Protein AF-A0A5K1DEV6-F1 (afdb_monomer)

Nearest PDB structures (foldseek):
  2zu0-assembly1_C  TM=9.126E-01  e=1.313E-04  Escherichia coli K-12
  5awf-assembly1_D  TM=9.099E-01  e=1.227E-04  Escherichia coli K-12
  2d3w-assembly1_C  TM=8.080E-01  e=3.870E-05  Escherichia coli
  2d3w-assembly1_D  TM=8.248E-01  e=5.815E-05  Escherichia coli

Organism: NCBI:txid210225

Secondary structure (DSSP, 8-state):
-TT--TT----S---EETTEEGGGS-HHHHHHTT-----SSPPP-TT--HHHHHHHHHHHHHHHTTPPPP----

Structure (mmCIF, N/CA/C/O backbone):
data_AF-A0A5K1DEV6-F1
#
_entry.id   AF-A0A5K1DEV6-F1
#
loop_
_atom_site.group_PDB
_atom_site.id
_atom_site.type_symbol
_atom_site.label_atom_id
_atom_site.label_alt_id
_atom_site.label_comp_id
_atom_site.label_asym_id
_atom_site.label_entity_id
_atom_site.label_seq_id
_atom_site.pdbx_PDB_ins_code
_atom_site.Cartn_x
_atom_site.Cartn_y
_atom_site.Cartn_z
_atom_site.occupancy
_atom_site.B_iso_or_equiv
_atom_site.auth_seq_id
_atom_site.auth_comp_id
_atom_site.auth_asym_id
_atom_site.auth_atom_id
_atom_site.pdbx_PDB_model_num
ATOM 1 N N . VAL A 1 1 ? -8.234 -5.943 9.119 1.00 88.50 1 VAL A N 1
ATOM 2 C CA . VAL A 1 1 ? -8.657 -4.592 9.577 1.00 88.50 1 VAL A CA 1
ATOM 3 C C . VAL A 1 1 ? -7.779 -3.461 9.034 1.00 88.50 1 VAL A C 1
ATOM 5 O O . VAL A 1 1 ? -8.229 -2.802 8.111 1.00 88.50 1 VAL A O 1
ATOM 8 N N . LEU A 1 2 ? -6.545 -3.232 9.520 1.00 92.19 2 LEU A N 1
ATOM 9 C CA . LEU A 1 2 ? -5.747 -2.038 9.148 1.00 92.19 2 LEU A CA 1
ATOM 10 C C . LEU A 1 2 ? -5.450 -1.918 7.648 1.00 92.19 2 LEU A C 1
ATOM 12 O O . LEU A 1 2 ? -5.691 -0.880 7.046 1.00 92.19 2 LEU A O 1
ATOM 16 N N . VAL A 1 3 ? -4.991 -3.003 7.038 1.00 91.75 3 VAL A N 1
ATOM 17 C CA . VAL A 1 3 ? -4.653 -3.078 5.605 1.00 91.75 3 VAL A CA 1
ATOM 18 C C . VAL A 1 3 ? -5.872 -3.345 4.711 1.00 91.75 3 VAL A C 1
ATOM 20 O O . VAL A 1 3 ? -5.721 -3.497 3.509 1.00 91.75 3 VAL A O 1
ATOM 23 N N . GLY A 1 4 ? -7.075 -3.425 5.296 1.00 91.44 4 GLY A N 1
ATOM 24 C CA . GLY A 1 4 ? -8.331 -3.561 4.550 1.00 91.44 4 GLY A CA 1
ATOM 25 C C . GLY A 1 4 ? -8.630 -4.959 4.000 1.00 91.44 4 GLY A C 1
ATOM 26 O O . GLY A 1 4 ? -9.310 -5.079 2.993 1.00 91.44 4 GLY A O 1
ATOM 27 N N . HIS A 1 5 ? -8.131 -6.019 4.647 1.00 91.00 5 HIS A N 1
ATOM 28 C CA . HIS A 1 5 ? -8.459 -7.398 4.260 1.00 91.00 5 HIS A CA 1
ATOM 29 C C . HIS A 1 5 ? -9.984 -7.657 4.337 1.00 91.00 5 HIS A C 1
ATOM 31 O O . HIS A 1 5 ? -10.554 -7.383 5.399 1.00 91.00 5 HIS A O 1
ATOM 37 N N . PRO A 1 6 ? -10.618 -8.204 3.277 1.00 90.25 6 PRO A N 1
ATOM 38 C CA . PRO A 1 6 ? -12.079 -8.277 3.133 1.00 90.25 6 PRO A CA 1
ATOM 39 C C . PRO A 1 6 ? -12.768 -9.184 4.160 1.00 90.25 6 PRO A C 1
ATOM 41 O O . PRO A 1 6 ? -13.892 -8.907 4.555 1.00 90.25 6 PRO A O 1
ATOM 44 N N . ASP A 1 7 ? -12.080 -10.217 4.650 1.00 94.38 7 ASP A N 1
ATOM 45 C CA . ASP A 1 7 ? -12.626 -11.146 5.659 1.00 94.38 7 ASP A CA 1
ATOM 46 C C . ASP A 1 7 ? -12.876 -10.520 7.043 1.00 94.38 7 ASP A C 1
ATOM 48 O O . ASP A 1 7 ? -13.373 -11.190 7.947 1.00 94.38 7 ASP A O 1
ATOM 52 N N . TYR A 1 8 ? -12.497 -9.256 7.249 1.00 93.06 8 TYR A N 1
ATOM 53 C CA . TYR A 1 8 ? -12.678 -8.575 8.525 1.00 93.06 8 TYR A CA 1
ATOM 54 C C . TYR A 1 8 ? -13.683 -7.438 8.407 1.00 93.06 8 TYR A C 1
ATOM 56 O O . TYR A 1 8 ? -13.433 -6.447 7.724 1.00 93.06 8 TYR A O 1
ATOM 64 N N . GLU A 1 9 ? -14.745 -7.533 9.196 1.00 92.81 9 GLU A N 1
ATOM 65 C CA . GLU A 1 9 ? -15.700 -6.453 9.407 1.00 92.81 9 GLU A CA 1
ATOM 66 C C . GLU A 1 9 ? -15.306 -5.617 10.634 1.00 92.81 9 GLU A C 1
ATOM 68 O O . GLU A 1 9 ? -14.935 -6.142 11.688 1.00 92.81 9 GLU A O 1
ATOM 73 N N . VAL A 1 10 ? -15.364 -4.293 10.499 1.00 93.56 10 VAL A N 1
ATOM 74 C CA . VAL A 1 10 ? -15.153 -3.363 11.613 1.00 93.56 10 VAL A CA 1
ATOM 75 C C . VAL A 1 10 ? -16.486 -3.149 12.317 1.00 93.56 10 VAL A C 1
ATOM 77 O O . VAL A 1 10 ? -17.387 -2.538 11.758 1.00 93.56 10 VAL A O 1
ATOM 80 N N . THR A 1 11 ? -16.597 -3.589 13.567 1.00 94.81 11 THR A N 1
ATOM 81 C CA . THR A 1 11 ? -17.832 -3.446 14.358 1.00 94.81 11 THR A CA 1
ATOM 82 C C . THR A 1 11 ? -17.933 -2.117 15.113 1.00 94.81 11 THR A C 1
ATOM 84 O O . THR A 1 11 ? -19.007 -1.754 15.586 1.00 94.81 11 THR A O 1
ATOM 87 N N . GLY A 1 12 ? -16.833 -1.370 15.234 1.00 94.00 1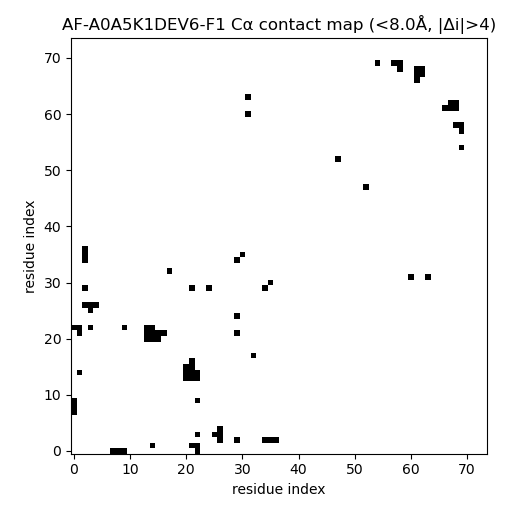2 GLY A N 1
ATOM 88 C CA . GLY A 1 12 ? -16.818 -0.046 15.849 1.00 94.00 12 GLY A CA 1
ATOM 89 C C . GLY A 1 12 ? -15.410 0.509 16.065 1.00 94.00 12 GLY A C 1
ATOM 90 O O . GLY A 1 12 ? -14.412 -0.200 15.931 1.00 94.00 12 GLY A O 1
ATOM 91 N N . GLY A 1 13 ? -15.345 1.792 16.426 1.00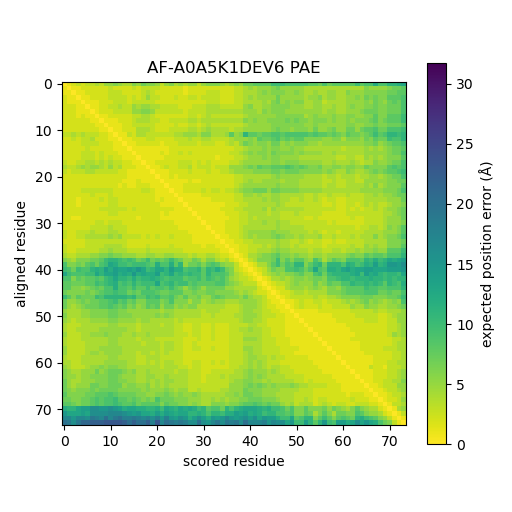 95.38 13 GLY A N 1
ATOM 92 C CA . GLY A 1 13 ? -14.098 2.525 16.654 1.00 95.38 13 GLY A CA 1
ATOM 93 C C . GLY A 1 13 ? -13.557 3.229 15.406 1.00 95.38 13 GLY A C 1
ATOM 94 O O . GLY A 1 13 ? -14.219 3.319 14.377 1.00 95.38 13 GLY A O 1
ATOM 95 N N . SER A 1 14 ? -12.343 3.763 15.518 1.00 95.50 14 SER A N 1
ATOM 96 C CA . SER A 1 14 ? -11.669 4.517 14.456 1.00 95.50 14 SER A CA 1
ATOM 97 C C . SER A 1 14 ? -10.165 4.293 14.514 1.00 95.50 14 SER A C 1
ATOM 99 O O . SER A 1 14 ? -9.617 4.084 15.599 1.00 95.50 14 SER A O 1
ATOM 101 N N . VAL A 1 15 ? -9.479 4.410 13.377 1.00 96.25 15 VAL A N 1
ATOM 102 C CA . VAL A 1 15 ? -8.014 4.332 13.320 1.00 96.25 15 VAL A CA 1
ATOM 103 C C . VAL A 1 15 ? -7.464 5.591 12.667 1.00 96.25 15 VAL A C 1
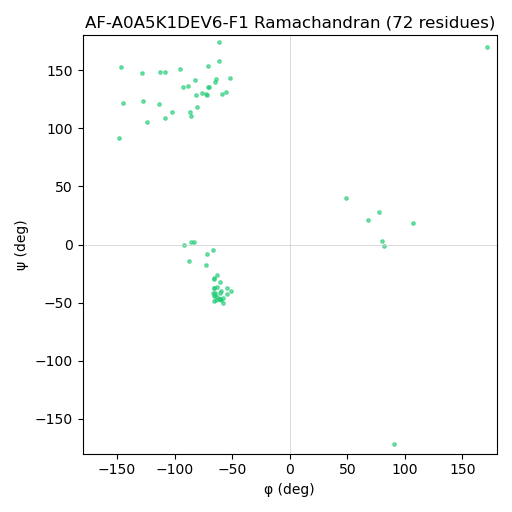ATOM 105 O O . VAL A 1 15 ? -7.532 5.744 11.452 1.00 96.25 15 VAL A O 1
ATOM 108 N N . GLY A 1 16 ? -6.882 6.479 13.473 1.00 96.12 16 GLY A N 1
ATOM 109 C CA . GLY A 1 16 ? -6.243 7.699 12.985 1.00 96.12 16 GLY A CA 1
ATOM 110 C C . GLY A 1 16 ? -4.824 7.454 12.468 1.00 96.12 16 GLY A C 1
ATOM 111 O O . GLY A 1 1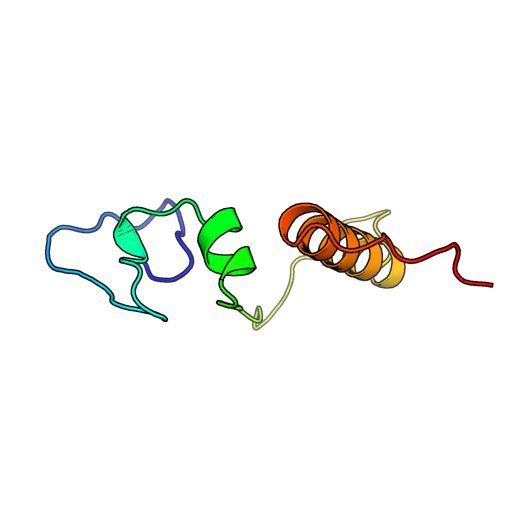6 ? -3.982 6.911 13.182 1.00 96.12 16 GLY A O 1
ATOM 112 N N . PHE A 1 17 ? -4.529 7.912 11.253 1.00 95.88 17 PHE A N 1
ATOM 113 C CA . PHE A 1 17 ? -3.185 7.923 10.680 1.00 95.88 17 PHE A CA 1
ATOM 114 C C . PHE A 1 17 ? -2.978 9.164 9.810 1.00 95.88 17 PHE A C 1
ATOM 116 O O . PHE A 1 17 ? -3.722 9.404 8.861 1.00 95.88 17 PHE A O 1
ATOM 123 N N . LYS A 1 18 ? -1.964 9.977 10.139 1.00 93.06 18 LYS A N 1
ATOM 124 C CA . LYS A 1 18 ? -1.648 11.237 9.432 1.00 93.06 18 LYS A CA 1
ATOM 125 C C . LYS A 1 18 ? -2.873 12.146 9.216 1.00 93.06 18 LYS A C 1
ATOM 127 O O . LYS A 1 18 ? -3.031 12.730 8.152 1.00 93.06 18 LYS A O 1
ATOM 132 N N . GLY A 1 19 ? -3.751 12.231 10.216 1.00 93.31 19 GLY A N 1
ATOM 133 C CA . GLY A 1 19 ? -4.968 13.048 10.154 1.00 93.31 19 GLY A CA 1
ATOM 134 C C . GLY A 1 19 ? -6.151 12.429 9.398 1.00 93.31 19 GLY A C 1
ATOM 135 O O . GLY A 1 19 ? -7.179 13.083 9.300 1.00 93.31 19 GLY A O 1
ATOM 136 N N . ASN A 1 20 ? -6.041 11.189 8.907 1.00 93.56 20 ASN A N 1
ATOM 137 C CA . ASN A 1 20 ? -7.117 10.477 8.207 1.00 93.56 20 ASN A CA 1
ATOM 138 C C . ASN A 1 20 ? -7.611 9.283 9.035 1.00 93.56 20 ASN A C 1
ATOM 140 O O . ASN A 1 20 ? -6.816 8.661 9.746 1.00 93.56 20 ASN A O 1
ATOM 144 N N . ASN A 1 21 ? -8.895 8.936 8.922 1.00 95.50 21 ASN A N 1
ATOM 145 C CA . ASN A 1 21 ? -9.422 7.688 9.470 1.00 95.50 21 ASN A CA 1
ATOM 146 C C . ASN A 1 21 ? -9.230 6.555 8.453 1.00 95.50 21 ASN A C 1
ATOM 148 O O . ASN A 1 21 ? -9.900 6.516 7.427 1.00 95.50 21 ASN A O 1
ATOM 152 N N . LEU A 1 22 ? -8.338 5.606 8.743 1.00 95.56 22 LEU A N 1
ATOM 153 C CA . LEU A 1 22 ? -8.018 4.508 7.824 1.00 95.56 22 LEU A CA 1
ATOM 154 C C . LEU A 1 22 ? -9.210 3.591 7.534 1.00 95.56 22 LEU A C 1
ATOM 156 O O . LEU A 1 22 ? -9.221 2.934 6.499 1.00 95.56 22 LEU A O 1
ATOM 160 N N . LEU A 1 23 ? -10.183 3.501 8.445 1.00 94.38 23 LEU A N 1
ATOM 161 C CA . LEU A 1 23 ? -11.319 2.586 8.291 1.00 94.38 23 LEU A CA 1
ATOM 162 C C . LEU A 1 23 ? -12.320 3.057 7.224 1.00 94.38 23 LEU A C 1
ATOM 164 O O . LEU A 1 23 ? -13.086 2.239 6.733 1.00 94.38 23 LEU A O 1
ATOM 168 N N . GLU A 1 24 ? -12.271 4.336 6.846 1.00 92.69 24 GLU A N 1
ATOM 169 C CA . GLU A 1 24 ? -13.108 4.953 5.804 1.00 92.69 24 GLU A CA 1
ATOM 170 C C . GLU A 1 24 ? -12.453 4.918 4.413 1.00 92.69 24 GLU A C 1
ATOM 172 O O . GLU A 1 24 ? -13.028 5.409 3.449 1.00 92.69 24 GLU A O 1
ATOM 177 N N . MET A 1 25 ? -11.240 4.369 4.311 1.00 93.88 25 MET A N 1
ATOM 178 C CA . MET A 1 25 ? -10.426 4.383 3.095 1.00 93.88 25 MET A CA 1
ATOM 179 C C . MET A 1 25 ? -10.360 3.000 2.455 1.00 93.88 25 MET A C 1
ATOM 181 O O . MET A 1 25 ? -10.286 1.987 3.161 1.00 93.88 25 MET A O 1
ATOM 185 N N . GLU A 1 26 ? -10.245 2.945 1.134 1.00 93.56 26 GLU A N 1
ATOM 186 C CA . GLU A 1 26 ? -9.950 1.702 0.419 1.00 93.56 26 GLU A CA 1
ATOM 187 C C . GLU A 1 26 ? -8.490 1.254 0.648 1.00 93.56 26 GLU A C 1
ATOM 189 O O . GLU A 1 26 ? -7.618 2.092 0.909 1.00 93.56 26 GLU A O 1
ATOM 194 N N . PRO A 1 27 ? -8.161 -0.052 0.551 1.00 93.88 27 PRO A N 1
ATOM 195 C CA . PRO A 1 27 ? -6.804 -0.562 0.791 1.00 93.88 27 PRO A CA 1
ATOM 196 C C . PRO A 1 27 ? -5.705 0.170 0.002 1.00 93.88 27 PRO A C 1
ATOM 198 O O . PRO A 1 27 ? -4.634 0.460 0.540 1.00 93.88 27 PRO A O 1
ATOM 201 N N . GLU A 1 28 ? -5.981 0.511 -1.259 1.00 91.69 28 GLU A N 1
ATOM 202 C CA . GLU A 1 28 ? -5.077 1.288 -2.112 1.00 91.69 28 GLU A CA 1
ATOM 203 C C . GLU A 1 28 ? -4.798 2.679 -1.519 1.00 91.69 28 GLU A C 1
ATOM 205 O O . GLU A 1 28 ? -3.651 3.117 -1.430 1.00 91.69 28 GLU A O 1
ATOM 210 N N . GLU A 1 29 ? -5.835 3.383 -1.075 1.00 92.81 29 GLU A N 1
ATOM 211 C CA . GLU A 1 29 ? -5.708 4.731 -0.524 1.00 92.81 29 GLU A CA 1
ATOM 212 C C . GLU A 1 29 ? -4.906 4.720 0.778 1.00 92.81 29 GLU A C 1
ATOM 214 O O . GLU A 1 29 ? -4.071 5.601 1.009 1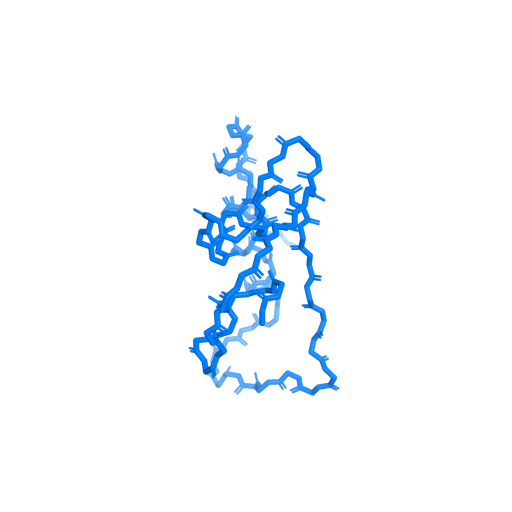.00 92.81 29 GLU A O 1
ATOM 219 N N . ARG A 1 30 ? -5.094 3.675 1.596 1.00 94.75 30 ARG A N 1
ATOM 220 C CA . ARG A 1 30 ? -4.277 3.426 2.793 1.00 94.75 30 ARG A CA 1
ATOM 221 C C . ARG A 1 30 ? -2.802 3.265 2.415 1.00 94.75 30 ARG A C 1
ATOM 223 O O . ARG A 1 30 ? -1.930 3.808 3.098 1.00 94.75 30 ARG A O 1
ATOM 230 N N . SER A 1 31 ? -2.512 2.580 1.306 1.00 93.56 31 SER A N 1
ATOM 231 C CA . SER A 1 31 ? -1.147 2.454 0.785 1.00 93.56 31 SER A CA 1
ATOM 232 C C . SER A 1 31 ? -0.553 3.801 0.376 1.00 93.56 31 SER A C 1
ATOM 234 O O . SER A 1 31 ? 0.567 4.141 0.772 1.00 93.56 31 SER A O 1
ATOM 236 N N . HIS A 1 32 ? -1.325 4.627 -0.330 1.00 91.06 32 HIS A N 1
ATOM 237 C CA . HIS A 1 32 ? -0.875 5.936 -0.808 1.00 91.06 32 HIS A CA 1
ATOM 238 C C . HIS A 1 32 ? -0.535 6.912 0.322 1.00 91.06 32 HIS A C 1
ATOM 240 O O . HIS A 1 32 ? 0.464 7.632 0.226 1.00 91.06 32 HIS A O 1
ATOM 246 N N . VAL A 1 33 ? -1.278 6.892 1.436 1.00 91.88 33 VAL A N 1
ATOM 247 C CA . VAL A 1 33 ? -0.937 7.696 2.630 1.00 91.88 33 VAL A CA 1
ATOM 248 C C . VAL A 1 33 ? 0.293 7.169 3.382 1.00 91.88 33 VAL A C 1
ATOM 250 O O . VAL A 1 33 ? 0.844 7.853 4.254 1.00 91.88 33 VAL A O 1
ATOM 253 N N . GLY A 1 34 ? 0.798 5.995 3.000 1.00 90.56 34 GLY A N 1
ATOM 254 C CA . GLY A 1 34 ? 2.060 5.424 3.461 1.00 90.56 34 GLY A CA 1
ATOM 255 C C . GLY A 1 34 ? 1.912 4.255 4.428 1.00 90.56 34 GLY A C 1
ATOM 256 O O . GLY A 1 34 ? 2.875 3.960 5.134 1.00 90.56 34 GLY A O 1
ATOM 257 N N . LEU A 1 35 ? 0.744 3.609 4.491 1.00 94.06 35 LEU A N 1
ATOM 258 C CA . LEU A 1 35 ? 0.612 2.321 5.166 1.00 94.06 35 LEU A CA 1
ATOM 259 C C . LEU A 1 35 ? 1.197 1.223 4.268 1.00 94.06 35 LEU A C 1
ATOM 261 O O . LEU A 1 35 ? 0.855 1.115 3.096 1.00 94.06 35 LEU A O 1
ATOM 265 N N . PHE A 1 36 ? 2.066 0.384 4.814 1.00 91.88 36 PHE A N 1
ATOM 266 C CA . PHE A 1 36 ? 2.657 -0.734 4.084 1.00 91.88 36 PHE A CA 1
ATOM 267 C C . PHE A 1 36 ? 2.489 -2.025 4.878 1.00 91.88 36 PHE A C 1
ATOM 269 O O . PHE A 1 36 ? 2.518 -2.014 6.108 1.00 91.88 36 PHE A O 1
ATOM 276 N N . MET A 1 37 ? 2.342 -3.138 4.164 1.00 89.06 37 MET A N 1
ATOM 277 C CA . MET A 1 37 ? 2.322 -4.477 4.732 1.00 89.06 37 MET A CA 1
ATOM 278 C C . MET A 1 37 ? 3.341 -5.336 4.000 1.00 89.06 37 MET A C 1
ATOM 280 O O . MET A 1 37 ? 3.254 -5.505 2.786 1.00 89.06 37 MET A O 1
ATOM 284 N N . SER A 1 38 ? 4.280 -5.910 4.746 1.00 86.19 38 SER A N 1
ATOM 285 C CA . SER A 1 38 ? 5.068 -7.028 4.245 1.00 86.19 38 SER A CA 1
ATOM 286 C C . SER A 1 38 ? 4.288 -8.328 4.424 1.00 86.19 38 SER A C 1
ATOM 288 O O . SER A 1 38 ? 3.626 -8.549 5.441 1.00 86.19 38 SER A O 1
ATOM 290 N N . PHE A 1 39 ? 4.392 -9.214 3.439 1.00 79.75 39 PHE A N 1
ATOM 291 C CA . PHE A 1 39 ? 3.913 -10.583 3.571 1.00 79.75 39 PHE A CA 1
ATOM 292 C C . PHE A 1 39 ? 5.028 -11.446 4.159 1.00 79.75 39 PHE A C 1
ATOM 294 O O . PHE A 1 39 ? 6.179 -11.340 3.744 1.00 79.75 39 PHE A O 1
ATOM 301 N N . GLN A 1 40 ? 4.685 -12.310 5.116 1.00 79.31 40 GLN A N 1
ATOM 302 C CA . GLN A 1 40 ? 5.627 -13.295 5.666 1.00 79.31 40 GLN A CA 1
ATOM 303 C C . GLN A 1 40 ? 6.035 -14.334 4.606 1.00 79.31 40 GLN A C 1
ATOM 305 O O . GLN A 1 40 ? 7.142 -14.862 4.633 1.00 79.31 40 GLN A O 1
ATOM 310 N N . SER A 1 41 ? 5.142 -14.620 3.654 1.00 77.38 41 SER A N 1
ATOM 311 C CA . SER A 1 41 ? 5.390 -15.484 2.497 1.00 77.38 41 SER A CA 1
ATOM 312 C C . SER A 1 41 ? 4.542 -14.978 1.325 1.00 77.38 41 SER A C 1
ATOM 314 O O . SER A 1 41 ? 3.357 -15.307 1.253 1.00 77.38 41 SER A O 1
ATOM 316 N N . PRO A 1 42 ? 5.078 -14.088 0.472 1.00 75.50 42 PRO A N 1
ATOM 317 C CA . PRO A 1 42 ? 4.343 -13.601 -0.687 1.00 75.50 42 PRO A CA 1
ATOM 318 C C . PRO A 1 42 ? 4.089 -14.747 -1.670 1.00 75.50 42 PRO A C 1
ATOM 320 O O . PRO A 1 42 ? 4.955 -15.590 -1.893 1.00 75.50 42 PRO A O 1
ATOM 323 N N . VAL A 1 43 ? 2.892 -14.772 -2.252 1.00 81.25 43 VAL A N 1
ATOM 324 C CA . VAL A 1 43 ? 2.546 -15.735 -3.301 1.00 81.25 43 VAL A CA 1
ATOM 325 C C . VAL A 1 43 ? 3.284 -15.346 -4.578 1.00 81.25 43 VAL A C 1
ATOM 327 O O . VAL A 1 43 ? 3.220 -14.193 -5.006 1.00 81.25 43 VAL A O 1
ATOM 330 N N . GLU A 1 44 ? 3.982 -16.300 -5.188 1.00 81.50 44 GLU A N 1
ATOM 331 C CA . GLU A 1 44 ? 4.603 -16.095 -6.494 1.00 81.50 44 GLU A CA 1
ATOM 332 C C . GLU A 1 44 ? 3.528 -16.012 -7.581 1.00 81.50 44 GLU A C 1
ATOM 334 O O . GLU A 1 44 ? 2.601 -16.822 -7.623 1.00 81.50 44 GLU A O 1
ATOM 339 N N . ILE A 1 45 ? 3.663 -15.040 -8.483 1.00 85.69 45 ILE A N 1
ATOM 340 C CA . ILE A 1 45 ? 2.776 -14.891 -9.637 1.00 85.69 45 ILE A CA 1
ATOM 341 C C . ILE A 1 45 ? 3.573 -15.283 -10.887 1.00 85.69 45 ILE A C 1
ATOM 343 O O . ILE A 1 45 ? 4.479 -14.543 -11.286 1.00 85.69 45 ILE A O 1
ATOM 347 N N . PRO A 1 46 ? 3.273 -16.433 -11.522 1.00 90.00 46 PRO A N 1
ATOM 348 C CA . PRO A 1 46 ? 3.983 -16.869 -12.718 1.00 90.00 46 PRO A CA 1
ATOM 349 C C . PRO A 1 46 ? 3.944 -15.807 -13.820 1.00 90.00 46 PRO A C 1
ATOM 351 O O . PRO A 1 46 ? 2.886 -15.275 -14.150 1.00 90.00 46 PRO A O 1
ATOM 354 N N . GLY A 1 47 ? 5.107 -15.506 -14.399 1.00 89.31 47 GLY A N 1
ATOM 355 C CA . GLY A 1 47 ? 5.241 -14.509 -15.466 1.00 89.31 47 GLY A CA 1
ATOM 356 C C . GLY A 1 47 ? 5.323 -13.053 -14.994 1.00 89.31 47 GLY A C 1
ATOM 357 O O . GLY A 1 47 ? 5.509 -12.172 -15.830 1.00 89.31 47 GLY A O 1
ATOM 358 N N . VAL A 1 48 ? 5.248 -12.782 -13.686 1.00 88.81 48 VAL A N 1
ATOM 359 C CA . VAL A 1 48 ? 5.446 -11.437 -13.130 1.00 88.81 48 VAL A CA 1
ATOM 360 C C . VAL A 1 48 ? 6.838 -11.335 -12.514 1.00 88.81 48 VAL A C 1
ATOM 362 O O . VAL A 1 48 ? 7.153 -11.978 -11.518 1.00 88.81 48 VAL A O 1
ATOM 365 N N . SER A 1 49 ? 7.683 -10.497 -13.113 1.00 89.94 49 SER A N 1
ATOM 366 C CA . SER A 1 49 ? 8.996 -10.165 -12.558 1.00 89.94 49 SER A CA 1
ATOM 367 C C . SER A 1 49 ? 8.850 -9.291 -11.312 1.00 89.94 49 SER A C 1
ATOM 369 O O . SER A 1 49 ? 8.125 -8.296 -11.337 1.00 89.94 49 SER A O 1
ATOM 371 N N . ASN A 1 50 ? 9.606 -9.598 -10.252 1.00 86.88 50 ASN A N 1
ATOM 372 C CA . ASN A 1 50 ? 9.682 -8.761 -9.047 1.00 86.88 50 ASN A CA 1
ATOM 373 C C . ASN A 1 50 ? 10.069 -7.313 -9.374 1.00 86.88 50 ASN A C 1
ATOM 375 O O . ASN A 1 50 ? 9.551 -6.381 -8.762 1.00 86.88 50 ASN A O 1
ATOM 379 N N . LEU A 1 51 ? 10.967 -7.122 -10.344 1.00 89.31 51 LEU A N 1
ATOM 380 C CA . LEU A 1 51 ? 11.412 -5.795 -10.756 1.00 89.31 51 LEU A CA 1
ATOM 381 C C . LEU A 1 51 ? 10.267 -4.996 -11.384 1.00 89.31 51 LEU A C 1
ATOM 383 O O . LEU A 1 51 ? 10.020 -3.860 -10.983 1.00 89.31 51 LEU A O 1
ATOM 387 N N . GLU A 1 52 ? 9.542 -5.606 -12.323 1.00 88.81 52 GLU A N 1
ATOM 388 C CA . GLU A 1 52 ? 8.3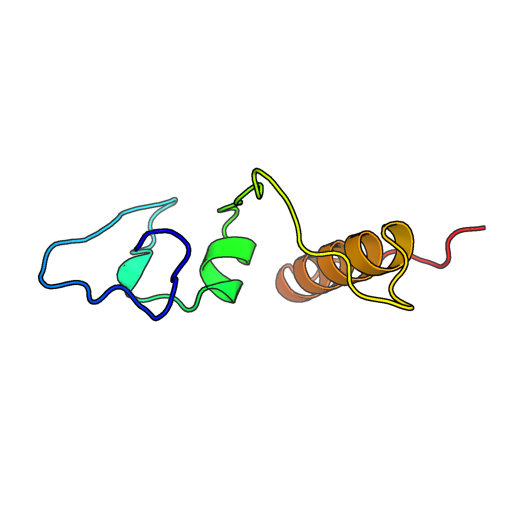99 -4.967 -12.981 1.00 88.81 52 GLU A CA 1
ATOM 389 C C . GLU A 1 52 ? 7.268 -4.696 -11.989 1.00 88.81 52 GLU A C 1
ATOM 391 O O . GLU A 1 52 ? 6.720 -3.596 -11.968 1.00 88.81 52 GLU A O 1
ATOM 396 N N . PHE A 1 53 ? 6.981 -5.641 -11.089 1.00 88.94 53 PHE A N 1
ATOM 397 C CA . PHE A 1 53 ? 5.989 -5.455 -10.032 1.00 88.94 53 PHE A CA 1
ATOM 398 C C . PHE A 1 53 ? 6.314 -4.244 -9.146 1.00 88.94 53 PHE A C 1
ATOM 400 O O .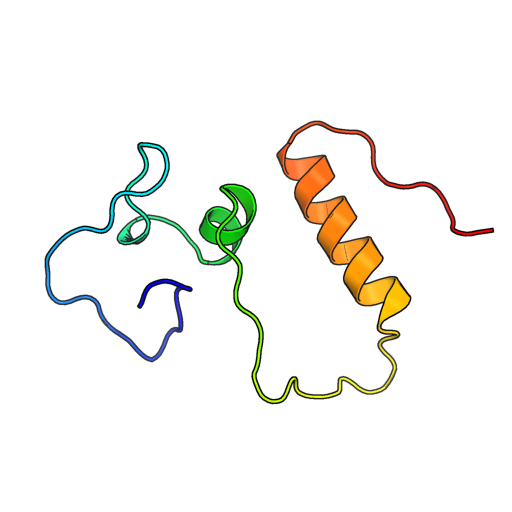 PHE A 1 53 ? 5.468 -3.369 -8.945 1.00 88.94 53 PHE A O 1
ATOM 407 N N . LEU A 1 54 ? 7.553 -4.148 -8.652 1.00 89.81 54 LEU A N 1
ATOM 408 C CA . LEU A 1 54 ? 7.987 -3.026 -7.817 1.00 89.81 54 LEU A CA 1
ATOM 409 C C . LEU A 1 54 ? 7.991 -1.701 -8.588 1.00 89.81 54 LEU A C 1
ATOM 411 O O . LEU A 1 54 ? 7.617 -0.666 -8.030 1.00 89.81 54 LEU A O 1
ATOM 415 N N . ARG A 1 55 ? 8.374 -1.717 -9.870 1.00 91.31 55 ARG A N 1
ATOM 416 C CA . ARG A 1 55 ? 8.344 -0.535 -10.738 1.00 91.31 55 ARG A CA 1
ATOM 417 C C . ARG A 1 55 ? 6.917 -0.033 -10.942 1.00 91.31 55 ARG A C 1
ATOM 419 O O . ARG A 1 55 ? 6.665 1.154 -10.734 1.00 91.31 55 ARG A O 1
ATOM 426 N N . MET A 1 56 ? 5.982 -0.924 -11.269 1.00 91.69 56 MET A N 1
ATOM 427 C CA . MET A 1 56 ? 4.562 -0.597 -11.417 1.00 91.69 56 MET A CA 1
ATOM 428 C C . MET A 1 56 ? 3.971 -0.045 -10.116 1.00 91.69 56 MET A C 1
ATOM 430 O O . MET A 1 56 ? 3.333 1.007 -10.137 1.00 91.69 56 MET A O 1
ATOM 434 N N . ALA A 1 57 ? 4.236 -0.692 -8.976 1.00 91.50 57 ALA A N 1
ATOM 435 C CA . ALA A 1 57 ? 3.765 -0.228 -7.671 1.00 91.50 57 ALA A CA 1
ATOM 436 C C . ALA A 1 57 ? 4.310 1.172 -7.322 1.00 91.50 57 ALA A C 1
ATOM 438 O O . ALA A 1 57 ? 3.575 2.041 -6.846 1.00 91.50 57 ALA A O 1
ATOM 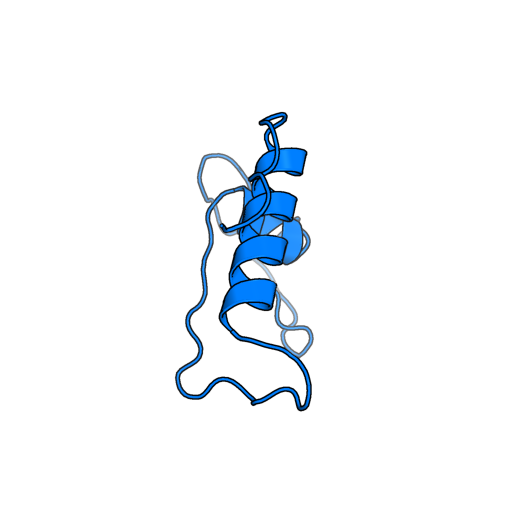439 N N . SER A 1 58 ? 5.592 1.423 -7.604 1.00 92.00 58 SER A N 1
ATOM 440 C CA . SER A 1 58 ? 6.229 2.728 -7.395 1.00 92.00 58 SER A CA 1
ATOM 441 C C . SER A 1 58 ? 5.631 3.817 -8.293 1.00 92.00 58 SER A C 1
ATOM 443 O O . SER A 1 58 ? 5.341 4.921 -7.821 1.00 92.00 58 SER A O 1
ATOM 445 N N . ASN A 1 59 ? 5.389 3.505 -9.570 1.00 93.88 59 ASN A N 1
ATOM 446 C CA . ASN A 1 59 ? 4.775 4.435 -10.517 1.00 93.88 59 ASN A CA 1
ATOM 447 C C . ASN A 1 59 ? 3.329 4.766 -10.141 1.00 93.88 59 ASN A C 1
ATOM 449 O O . ASN A 1 59 ? 2.989 5.945 -10.103 1.00 93.88 59 ASN A O 1
ATOM 453 N N . ALA A 1 60 ? 2.515 3.777 -9.760 1.00 92.69 60 ALA A N 1
ATOM 454 C CA . ALA A 1 60 ? 1.145 4.010 -9.299 1.00 92.69 60 ALA A CA 1
ATOM 455 C C . ALA A 1 60 ? 1.101 5.014 -8.132 1.00 92.69 60 ALA A C 1
ATOM 457 O O . ALA A 1 60 ? 0.308 5.959 -8.130 1.00 92.69 60 ALA A O 1
ATOM 458 N N . ARG A 1 61 ? 2.028 4.877 -7.174 1.00 91.69 61 ARG A N 1
ATOM 459 C CA . ARG A 1 61 ? 2.168 5.825 -6.064 1.00 91.69 61 ARG A CA 1
ATOM 460 C C . ARG A 1 61 ? 2.625 7.213 -6.523 1.00 91.69 61 ARG A C 1
ATOM 462 O O . ARG A 1 61 ? 2.116 8.214 -6.028 1.00 91.69 61 ARG A O 1
ATOM 469 N N . LYS A 1 62 ? 3.582 7.303 -7.451 1.00 93.25 62 LYS A N 1
ATOM 470 C CA . LYS A 1 62 ? 4.053 8.582 -8.016 1.00 93.25 62 LYS A CA 1
ATOM 471 C C . LYS A 1 62 ? 2.934 9.332 -8.735 1.00 93.25 62 LYS A C 1
ATOM 473 O O . LYS A 1 62 ? 2.741 10.508 -8.439 1.00 93.25 62 LYS A O 1
ATOM 478 N N . VAL A 1 63 ? 2.163 8.646 -9.579 1.00 93.31 63 VAL A N 1
ATOM 479 C CA . VAL A 1 63 ? 1.008 9.216 -10.288 1.00 93.31 63 VAL A CA 1
ATOM 480 C C . VAL A 1 63 ? -0.007 9.778 -9.296 1.00 93.31 63 VAL A C 1
ATOM 482 O O . VAL A 1 63 ? -0.426 10.926 -9.436 1.00 93.31 63 VAL A O 1
ATOM 485 N N . LYS A 1 64 ? -0.332 9.032 -8.231 1.00 91.12 64 LYS A N 1
ATOM 486 C CA . LYS A 1 64 ? -1.242 9.515 -7.180 1.00 91.12 64 LYS A CA 1
ATOM 487 C C . LYS A 1 64 ? -0.728 10.776 -6.473 1.00 91.12 64 LYS A C 1
ATOM 489 O O . LYS A 1 64 ? -1.526 11.615 -6.068 1.00 91.12 64 LYS A O 1
ATOM 494 N N . LEU A 1 65 ? 0.590 10.921 -6.334 1.00 89.69 65 LEU A N 1
ATOM 495 C CA . LEU A 1 65 ? 1.243 12.088 -5.730 1.00 89.69 65 LEU A CA 1
ATOM 496 C C . LEU A 1 65 ? 1.501 13.238 -6.723 1.00 89.69 65 LEU A C 1
ATOM 498 O O . LEU A 1 65 ? 2.107 14.235 -6.335 1.00 89.69 65 LEU A O 1
ATOM 502 N N . GLY A 1 66 ? 1.089 13.114 -7.990 1.00 93.75 66 GLY A N 1
ATOM 503 C CA . GLY A 1 66 ? 1.372 14.107 -9.032 1.00 93.75 66 GLY A CA 1
ATOM 504 C C . GLY A 1 66 ? 2.854 14.192 -9.420 1.00 93.75 66 GLY A C 1
ATOM 505 O O . GLY A 1 66 ? 3.305 15.211 -9.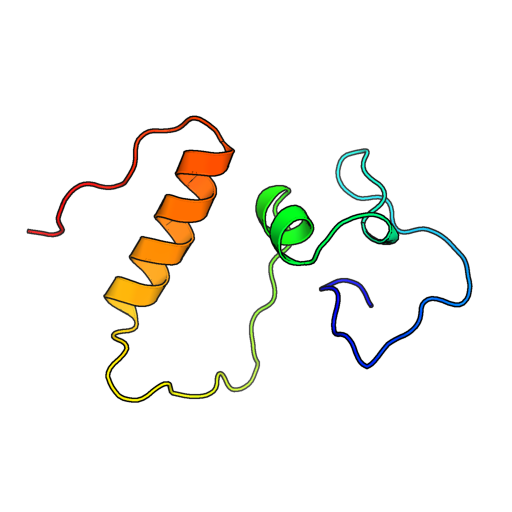937 1.00 93.75 66 GLY A O 1
ATOM 506 N N . LEU A 1 67 ? 3.628 13.142 -9.142 1.00 94.31 67 LEU A N 1
ATOM 507 C CA . LEU A 1 67 ? 5.049 13.045 -9.464 1.00 94.31 67 LEU A CA 1
ATOM 508 C C . LEU A 1 67 ? 5.252 12.320 -10.800 1.00 94.31 67 LEU A C 1
ATOM 510 O O . LEU A 1 67 ? 4.473 11.426 -11.134 1.00 94.31 67 LEU A O 1
ATOM 514 N N . PRO A 1 68 ? 6.335 12.624 -11.536 1.00 93.50 68 PRO A N 1
ATOM 515 C CA . PRO A 1 68 ? 6.656 11.900 -12.756 1.00 93.50 68 PRO A CA 1
ATOM 516 C C . PRO A 1 68 ? 6.977 10.428 -12.466 1.00 93.50 68 PRO A C 1
ATOM 518 O O . PRO A 1 68 ? 7.628 10.084 -11.463 1.00 93.50 68 PRO A O 1
ATOM 521 N N . GLU A 1 69 ? 6.533 9.571 -13.382 1.00 94.25 69 GLU A N 1
ATOM 522 C CA . GLU A 1 69 ? 6.853 8.147 -13.401 1.00 94.25 69 GLU A CA 1
ATOM 523 C C . GLU A 1 69 ? 8.358 7.901 -13.558 1.00 94.25 69 GLU A C 1
ATOM 525 O O . GLU A 1 69 ? 9.123 8.751 -14.017 1.00 94.25 69 GLU A O 1
ATOM 530 N N . LEU A 1 70 ? 8.797 6.716 -13.144 1.00 88.94 70 LEU A N 1
ATOM 531 C CA . LEU A 1 70 ? 10.146 6.237 -13.400 1.00 88.94 70 LEU A CA 1
ATOM 532 C C . LEU A 1 70 ? 10.288 5.856 -14.876 1.00 88.94 70 LEU A C 1
ATOM 534 O O . LEU A 1 70 ? 9.492 5.075 -15.410 1.00 88.94 70 LEU A O 1
ATOM 538 N N . GLY A 1 71 ? 11.343 6.377 -15.504 1.00 82.88 71 GLY A N 1
ATOM 539 C CA . GLY A 1 71 ? 11.732 6.014 -16.862 1.00 82.88 71 GLY A CA 1
ATOM 540 C C . GLY A 1 71 ? 12.077 4.523 -17.009 1.00 82.88 71 GLY A C 1
ATOM 541 O O . GLY A 1 71 ? 12.056 3.777 -16.022 1.00 82.88 71 GLY A O 1
ATOM 542 N N . PRO A 1 72 ? 12.335 4.063 -18.244 1.00 79.88 72 PRO A N 1
ATOM 543 C CA . PRO A 1 72 ? 12.834 2.715 -18.507 1.00 79.88 72 PRO A CA 1
ATOM 544 C C . PRO A 1 72 ? 14.075 2.417 -17.665 1.00 79.88 72 PRO A C 1
ATOM 546 O O . PRO A 1 72 ? 14.890 3.305 -17.426 1.00 79.88 72 PRO A O 1
ATOM 549 N N . ILE A 1 73 ? 14.188 1.175 -17.203 1.00 75.62 73 ILE A N 1
ATOM 550 C CA . ILE A 1 73 ? 15.423 0.687 -16.594 1.00 75.62 73 ILE A CA 1
ATOM 551 C C . ILE A 1 73 ? 16.340 0.314 -17.761 1.00 75.62 73 ILE A C 1
ATOM 553 O O . ILE A 1 73 ? 15.944 -0.510 -18.586 1.00 75.62 73 ILE A O 1
ATOM 557 N N . GLU A 1 74 ? 17.489 0.980 -17.862 1.00 70.25 74 GLU A N 1
ATOM 558 C CA . GLU A 1 74 ? 18.566 0.639 -18.805 1.00 70.25 74 GLU A CA 1
ATOM 559 C C . GLU A 1 74 ? 19.385 -0.561 -18.315 1.00 70.25 74 GLU A C 1
ATOM 561 O O . GLU A 1 74 ? 19.592 -0.676 -17.082 1.00 70.25 74 GLU A O 1
#

InterPro domains:
  IPR010230 FeS cluster assembly SUF system, ATPase SufC [PTHR43204] (1-63)

Radius of gyration: 15.05 Å; Cα contacts (8 Å, |Δi|>4): 43; chains: 1; bounding box: 36×31×36 Å

Sequence (74 aa):
VLVGHPDYEVTGGSVGFKGNNLLEMEPEERSHVGLFMSFQSPVEIPGVSNLEFLRMASNARKVKLGLPELGPIE

Mean predicted aligned error: 4.61 Å

pLDDT: mean 90.29, std 5.4, range [70.25, 96.25]

Solvent-accessible surface area (backbone atoms only — not comparable to full-atom values): 5034 Å² total; per-residue (Å²): 89,89,75,49,49,83,95,47,82,84,91,75,88,84,45,81,53,98,92,40,56,50,82,84,46,55,48,67,56,42,37,68,80,65,52,83,80,86,66,98,74,73,82,86,56,90,95,62,52,70,66,58,53,52,50,52,56,52,29,56,48,24,52,76,69,76,41,80,63,78,72,85,87,129

Foldseek 3Di:
DQLPDPVDDDPDDFDDDPNDTSVPDDNVVSVLSPDDDDDPDDDDDPPDDPVNVVLVNVQVSCVVVVHDGDDDDD